Protein AF-A0A8T3N932-F1 (afdb_monomer_lite)

Secondary structure (DSSP, 8-state):
----TTSHHHHHHHHHHHHHHHHHHHHHHHHHHHHHHHHHHHTTSTTHHHHHHHHHHTT--GGGSSSTTGGGS-HHHHHHHHTTS-HHHHHHHHHHHHHTT--HHHHHHHHHH----SSTT-TTS-HHHHHHHHHTS-HHHHHHHHHHHHHTT--HHHHHHHHHHHHH-

pLDDT: mean 77.65, std 18.26, range [40.12, 95.94]

Structure (mmCIF, N/CA/C/O backbone):
data_AF-A0A8T3N932-F1
#
_entry.id   AF-A0A8T3N932-F1
#
loop_
_atom_site.group_PDB
_atom_site.id
_atom_site.type_symbol
_atom_site.label_atom_id
_atom_site.label_alt_id
_atom_site.label_comp_id
_atom_site.label_asym_id
_atom_site.label_entity_id
_atom_site.label_seq_id
_atom_site.pdbx_PDB_ins_code
_atom_site.Cartn_x
_atom_site.Cartn_y
_atom_site.Cartn_z
_atom_site.occupancy
_atom_site.B_iso_or_equiv
_atom_site.auth_seq_id
_atom_site.auth_comp_id
_atom_site.auth_asym_id
_atom_site.auth_atom_id
_atom_site.pdbx_PDB_model_num
ATOM 1 N N . SER A 1 1 ? 21.839 83.997 -1.970 1.00 44.59 1 SER A N 1
ATOM 2 C CA . SER A 1 1 ? 20.638 83.329 -2.500 1.00 44.59 1 SER A CA 1
ATOM 3 C C . SER A 1 1 ? 20.993 81.868 -2.715 1.00 44.59 1 SER A C 1
ATOM 5 O O . SER A 1 1 ? 21.911 81.614 -3.482 1.00 44.59 1 SER A O 1
ATOM 7 N N . TYR A 1 2 ? 20.408 80.943 -1.949 1.00 44.41 2 TYR A N 1
ATOM 8 C CA . TYR A 1 2 ? 20.653 79.497 -2.068 1.00 44.41 2 TYR A CA 1
ATOM 9 C C . TYR A 1 2 ? 19.489 78.871 -2.849 1.00 44.41 2 TYR A C 1
ATOM 11 O O . TYR A 1 2 ? 18.338 79.045 -2.459 1.00 44.41 2 TYR A O 1
ATOM 19 N N . ASP A 1 3 ? 19.791 78.176 -3.947 1.00 45.09 3 ASP A N 1
ATOM 20 C CA . ASP A 1 3 ? 18.810 77.524 -4.824 1.00 45.09 3 ASP A CA 1
ATOM 21 C C . ASP A 1 3 ? 18.602 76.061 -4.385 1.00 45.09 3 ASP A C 1
ATOM 23 O O . ASP A 1 3 ? 19.540 75.262 -4.385 1.00 45.09 3 ASP A O 1
ATOM 27 N N . ILE A 1 4 ? 17.386 75.722 -3.943 1.00 53.78 4 ILE A N 1
ATOM 28 C CA . ILE A 1 4 ? 17.046 74.445 -3.274 1.00 53.78 4 ILE A CA 1
ATOM 29 C C . ILE A 1 4 ? 16.334 73.463 -4.235 1.00 53.78 4 ILE A C 1
ATOM 31 O O . ILE A 1 4 ? 15.894 72.388 -3.843 1.00 53.78 4 ILE A O 1
ATOM 35 N N . THR A 1 5 ? 16.221 73.754 -5.532 1.00 53.34 5 THR A N 1
ATOM 36 C CA . THR A 1 5 ? 15.230 73.046 -6.374 1.00 53.34 5 THR A CA 1
ATOM 37 C C . THR A 1 5 ? 15.729 71.834 -7.174 1.00 53.34 5 THR A C 1
ATOM 39 O O . THR A 1 5 ? 14.961 71.265 -7.950 1.00 53.34 5 THR A O 1
ATOM 42 N N . LYS A 1 6 ? 16.964 71.347 -6.976 1.00 50.19 6 LYS A N 1
ATOM 43 C CA . LYS A 1 6 ? 17.547 70.303 -7.857 1.00 50.19 6 LYS A CA 1
ATOM 44 C C . LYS A 1 6 ? 17.617 68.868 -7.310 1.00 50.19 6 LYS A C 1
ATOM 46 O O . LYS A 1 6 ? 18.183 68.006 -7.977 1.00 50.19 6 LYS A O 1
ATOM 51 N N . THR A 1 7 ? 17.029 68.570 -6.149 1.00 55.38 7 THR A N 1
ATOM 52 C CA . THR A 1 7 ? 17.096 67.223 -5.530 1.00 55.38 7 THR A CA 1
ATOM 53 C C . THR A 1 7 ? 15.762 66.468 -5.450 1.00 55.38 7 THR A C 1
ATOM 55 O O . THR A 1 7 ? 15.772 65.246 -5.342 1.00 55.38 7 THR A O 1
ATOM 58 N N . GLY A 1 8 ? 14.606 67.125 -5.600 1.00 51.19 8 GLY A N 1
ATOM 59 C CA . GLY A 1 8 ? 13.296 66.473 -5.405 1.00 51.19 8 GLY A CA 1
ATOM 60 C C . GLY A 1 8 ? 12.856 65.500 -6.513 1.00 51.19 8 GLY A C 1
ATOM 61 O O . GLY A 1 8 ? 12.189 64.502 -6.239 1.00 51.19 8 GLY A O 1
ATOM 62 N N . ALA A 1 9 ? 13.241 65.744 -7.769 1.00 51.16 9 ALA A N 1
ATOM 63 C CA . ALA A 1 9 ? 12.725 64.970 -8.905 1.00 51.16 9 ALA A CA 1
ATOM 64 C C . ALA A 1 9 ? 13.352 63.565 -9.036 1.00 51.16 9 ALA A C 1
ATOM 66 O O . ALA A 1 9 ? 12.689 62.624 -9.473 1.00 51.16 9 ALA A O 1
ATOM 67 N N . ALA A 1 10 ? 14.615 63.394 -8.629 1.00 51.66 10 ALA A N 1
ATOM 68 C CA . ALA A 1 10 ? 15.328 62.122 -8.771 1.00 51.66 10 ALA A CA 1
ATOM 69 C C . ALA A 1 10 ? 14.953 61.091 -7.686 1.00 51.66 10 ALA A C 1
ATOM 71 O O . ALA A 1 10 ? 14.947 59.886 -7.954 1.00 51.66 10 ALA A O 1
ATOM 72 N N . ASP A 1 11 ? 14.601 61.542 -6.478 1.00 51.75 11 ASP A N 1
ATOM 73 C CA . ASP A 1 11 ? 14.210 60.648 -5.381 1.00 51.75 11 ASP A CA 1
ATOM 74 C C . ASP A 1 11 ? 12.763 60.154 -5.504 1.00 51.75 11 ASP A C 1
ATOM 76 O O . ASP A 1 11 ? 12.485 58.988 -5.202 1.00 51.75 11 ASP A O 1
ATOM 80 N N . GLY A 1 12 ? 11.865 60.972 -6.067 1.00 53.47 12 GLY A N 1
ATOM 81 C CA . GLY A 1 12 ? 10.499 60.557 -6.399 1.00 53.47 12 GLY A CA 1
ATOM 82 C C . GLY A 1 12 ? 10.460 59.385 -7.390 1.00 53.47 12 GLY A C 1
ATOM 83 O O . GLY A 1 12 ? 9.756 58.398 -7.164 1.00 53.47 12 GLY A O 1
ATOM 84 N N . ALA A 1 13 ? 11.292 59.428 -8.437 1.00 54.03 13 ALA A N 1
ATOM 85 C CA . ALA A 1 13 ? 11.373 58.360 -9.438 1.00 54.03 13 ALA A CA 1
ATOM 86 C C . ALA A 1 13 ? 11.912 57.034 -8.856 1.00 54.03 13 ALA A C 1
ATOM 88 O O . ALA A 1 13 ? 11.395 55.956 -9.161 1.00 54.03 13 ALA A O 1
ATOM 89 N N . ARG A 1 14 ? 12.905 57.091 -7.953 1.00 53.81 14 ARG A N 1
ATOM 90 C CA . ARG A 1 14 ? 13.460 55.895 -7.283 1.00 53.81 14 ARG A CA 1
ATOM 91 C C . ARG A 1 14 ? 12.513 55.291 -6.246 1.00 53.81 14 ARG A C 1
ATOM 93 O O . ARG A 1 14 ? 12.545 54.078 -6.019 1.00 53.81 14 ARG A O 1
ATOM 100 N N . ALA A 1 15 ? 11.692 56.107 -5.588 1.00 56.81 15 ALA A N 1
ATOM 101 C CA . ALA A 1 15 ? 10.668 55.625 -4.665 1.00 56.81 15 ALA A CA 1
ATOM 102 C C . ALA A 1 15 ? 9.518 54.931 -5.415 1.00 56.81 15 ALA A C 1
ATOM 104 O O . ALA A 1 15 ? 9.120 53.832 -5.021 1.00 56.81 15 ALA A O 1
ATOM 105 N N . ALA A 1 16 ? 9.069 55.510 -6.535 1.00 57.06 16 ALA A N 1
ATOM 106 C CA . ALA A 1 16 ? 8.025 54.944 -7.392 1.00 57.06 16 ALA A CA 1
ATOM 107 C C . ALA A 1 16 ? 8.443 53.615 -8.054 1.00 57.06 16 ALA A C 1
ATOM 109 O O . ALA A 1 16 ? 7.665 52.661 -8.087 1.00 57.06 16 ALA A O 1
ATOM 110 N N . GLY A 1 17 ? 9.697 53.498 -8.508 1.00 57.59 17 GLY A N 1
ATOM 111 C CA . GLY A 1 17 ? 10.214 52.241 -9.063 1.00 57.59 17 GLY A CA 1
ATOM 112 C C . GLY A 1 17 ? 10.224 51.096 -8.040 1.00 57.59 17 GLY A C 1
ATOM 113 O O . GLY A 1 17 ? 9.797 49.979 -8.335 1.00 57.59 17 GLY A O 1
ATOM 114 N N . ARG A 1 18 ? 10.624 51.378 -6.792 1.00 60.34 18 ARG A N 1
ATOM 115 C CA . ARG A 1 18 ? 10.682 50.367 -5.720 1.00 60.34 18 ARG A CA 1
ATOM 116 C C . ARG A 1 18 ? 9.299 49.911 -5.246 1.00 60.34 18 ARG A C 1
ATOM 118 O O . ARG A 1 18 ? 9.152 48.758 -4.837 1.00 60.34 18 ARG A O 1
ATOM 125 N N . THR A 1 19 ? 8.281 50.770 -5.280 1.00 59.53 19 THR A N 1
ATOM 126 C CA . THR A 1 19 ? 6.899 50.378 -4.952 1.00 59.53 19 THR A CA 1
ATOM 127 C C . THR A 1 19 ? 6.252 49.567 -6.077 1.00 59.53 19 THR A C 1
ATOM 129 O O . THR A 1 19 ? 5.585 48.569 -5.783 1.00 59.53 19 THR A O 1
ATOM 132 N N . ALA A 1 20 ? 6.520 49.900 -7.343 1.00 60.47 20 ALA A N 1
ATOM 133 C CA . ALA A 1 20 ? 6.085 49.117 -8.505 1.00 60.47 20 ALA A CA 1
ATOM 134 C C . ALA A 1 20 ? 6.723 47.710 -8.541 1.00 60.47 20 ALA A C 1
ATOM 136 O O . ALA A 1 20 ? 6.053 46.703 -8.782 1.00 60.47 20 ALA A O 1
ATOM 137 N N . GLU A 1 21 ? 8.007 47.594 -8.201 1.00 62.12 21 GLU A N 1
ATOM 138 C CA . GLU A 1 21 ? 8.695 46.298 -8.140 1.00 62.12 21 GLU A CA 1
ATOM 139 C C . GLU A 1 21 ? 8.186 45.418 -6.980 1.00 62.12 21 GLU A C 1
ATOM 141 O O . GLU A 1 21 ? 7.997 44.207 -7.110 1.00 62.12 21 GLU A O 1
ATOM 146 N N . LYS A 1 22 ? 7.904 46.016 -5.815 1.00 60.50 22 LYS A N 1
ATOM 147 C CA . LYS A 1 22 ? 7.355 45.278 -4.664 1.00 60.50 22 LYS A CA 1
ATOM 148 C C . LYS A 1 22 ? 5.927 44.787 -4.914 1.00 60.50 22 LYS A C 1
ATOM 150 O O . LYS A 1 22 ? 5.574 43.696 -4.459 1.00 60.50 22 LYS A O 1
ATOM 155 N N . THR A 1 23 ? 5.107 45.563 -5.620 1.00 65.19 23 THR A N 1
ATOM 156 C CA . THR A 1 23 ? 3.724 45.184 -5.959 1.00 65.19 23 THR A CA 1
ATOM 157 C C . THR A 1 23 ? 3.685 44.081 -7.014 1.00 65.19 23 THR A C 1
ATOM 159 O O . THR A 1 23 ? 2.978 43.092 -6.817 1.00 65.19 23 THR A O 1
ATOM 162 N N . THR A 1 24 ? 4.528 44.151 -8.046 1.00 64.88 24 THR A N 1
ATOM 163 C CA . THR A 1 24 ? 4.677 43.077 -9.049 1.00 64.88 24 THR A CA 1
ATOM 164 C C . THR A 1 24 ? 5.235 41.782 -8.443 1.00 64.88 24 THR A C 1
ATOM 166 O O . THR A 1 24 ? 4.695 40.700 -8.692 1.00 64.88 24 THR A O 1
ATOM 169 N N . LYS A 1 25 ? 6.228 41.856 -7.544 1.00 62.06 25 LYS A N 1
ATOM 170 C CA . LYS A 1 25 ? 6.729 40.685 -6.790 1.00 62.06 25 LYS A CA 1
ATOM 171 C C . LYS A 1 25 ? 5.674 40.065 -5.864 1.00 62.06 25 LYS A C 1
ATOM 173 O O . LYS A 1 25 ? 5.622 38.845 -5.710 1.00 62.06 25 LYS A O 1
ATOM 178 N N . LYS A 1 26 ? 4.808 40.870 -5.238 1.00 63.78 26 LYS A N 1
ATOM 179 C CA . LYS A 1 26 ? 3.688 40.351 -4.430 1.00 63.78 26 LYS A CA 1
ATOM 180 C C . LYS A 1 26 ? 2.603 39.712 -5.300 1.00 63.78 26 LYS A C 1
ATOM 182 O O . LYS A 1 26 ? 2.096 38.653 -4.933 1.00 63.78 26 LYS A O 1
ATOM 187 N N . ALA A 1 27 ? 2.279 40.307 -6.447 1.00 63.12 27 ALA A N 1
ATOM 188 C CA . ALA A 1 27 ? 1.295 39.771 -7.384 1.00 63.12 27 ALA A CA 1
ATOM 189 C C . ALA A 1 27 ? 1.741 38.423 -7.972 1.00 63.12 27 ALA A C 1
ATOM 191 O O . ALA A 1 27 ? 0.974 37.463 -7.951 1.00 63.12 27 ALA A O 1
ATOM 192 N N . THR A 1 28 ? 3.006 38.308 -8.385 1.00 63.97 28 THR A N 1
ATOM 193 C CA . THR A 1 28 ? 3.588 37.049 -8.888 1.00 63.97 28 THR A CA 1
ATOM 194 C C . THR A 1 28 ? 3.644 35.965 -7.811 1.00 63.97 28 THR A C 1
ATOM 196 O O . THR A 1 28 ? 3.240 34.832 -8.068 1.00 63.97 28 THR A O 1
ATOM 199 N N . LYS A 1 29 ? 4.029 36.298 -6.568 1.00 64.50 29 LYS A N 1
ATOM 200 C CA . LYS A 1 29 ? 3.965 35.345 -5.442 1.00 64.50 29 LYS A CA 1
ATOM 201 C C . LYS A 1 29 ? 2.536 34.883 -5.140 1.00 64.50 29 LYS A C 1
ATOM 203 O O . LYS A 1 29 ? 2.328 33.702 -4.874 1.00 64.50 29 LYS A O 1
ATOM 208 N N . LYS A 1 30 ? 1.547 35.781 -5.203 1.00 61.25 30 LYS A N 1
ATOM 209 C CA . LYS A 1 30 ? 0.131 35.442 -4.981 1.00 61.25 30 LYS A CA 1
ATOM 210 C C . LYS A 1 30 ? -0.429 34.578 -6.116 1.00 61.25 30 LYS A C 1
ATOM 212 O O . LYS A 1 30 ? -1.151 33.625 -5.838 1.00 61.25 30 LYS A O 1
ATOM 217 N N . ALA A 1 31 ? -0.047 34.851 -7.363 1.00 57.34 31 ALA A N 1
ATOM 218 C CA . ALA A 1 31 ? -0.406 34.034 -8.520 1.00 57.34 31 ALA A CA 1
ATOM 219 C C . ALA A 1 31 ? 0.207 32.626 -8.430 1.00 57.34 31 ALA A C 1
ATOM 221 O O . ALA A 1 31 ? -0.509 31.638 -8.573 1.00 57.34 31 ALA A O 1
ATOM 2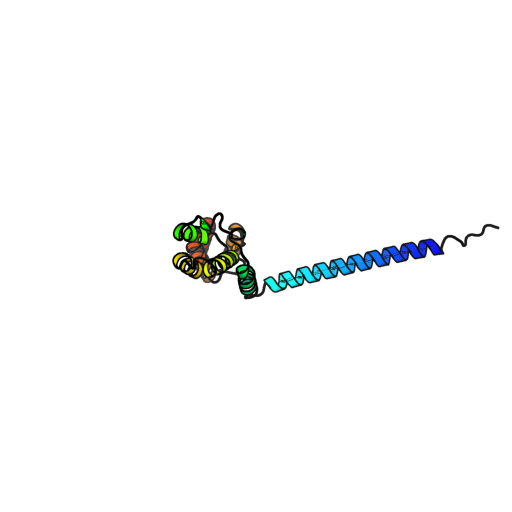22 N N . ALA A 1 32 ? 1.491 32.520 -8.074 1.00 54.97 32 ALA A N 1
ATOM 223 C CA . ALA A 1 32 ? 2.161 31.238 -7.867 1.00 54.97 32 ALA A CA 1
ATOM 224 C C . ALA A 1 32 ? 1.556 30.443 -6.696 1.00 54.97 32 ALA A C 1
ATOM 226 O O . ALA A 1 32 ? 1.345 29.236 -6.807 1.00 54.97 32 ALA A O 1
ATOM 227 N N . ALA A 1 33 ? 1.215 31.106 -5.585 1.00 55.91 33 ALA A N 1
ATOM 228 C CA . ALA A 1 33 ? 0.533 30.468 -4.460 1.00 55.91 33 ALA A CA 1
ATOM 229 C C . ALA A 1 33 ? -0.885 29.998 -4.835 1.00 55.91 33 ALA A C 1
ATOM 231 O O . ALA A 1 33 ? -1.289 28.904 -4.443 1.00 55.91 33 ALA A O 1
ATOM 232 N N . SER A 1 34 ? -1.616 30.781 -5.635 1.00 54.12 34 SER A N 1
ATOM 233 C CA . SER A 1 34 ? -2.944 30.419 -6.147 1.00 54.12 34 SER A CA 1
ATOM 234 C C . SER A 1 34 ? -2.886 29.220 -7.103 1.00 54.12 34 SER A C 1
ATOM 236 O O . SER A 1 34 ? -3.660 28.276 -6.950 1.00 54.12 34 SER A O 1
ATOM 238 N N . ALA A 1 35 ? -1.907 29.187 -8.014 1.00 53.38 35 ALA A N 1
ATOM 239 C CA . ALA A 1 35 ? -1.648 28.056 -8.912 1.00 53.38 35 ALA A CA 1
ATOM 240 C C . ALA A 1 35 ? -1.237 26.779 -8.147 1.00 53.38 35 ALA A C 1
ATOM 242 O O . ALA A 1 35 ? -1.660 25.664 -8.458 1.00 53.38 35 ALA A O 1
ATOM 243 N N . LYS A 1 36 ? -0.452 26.924 -7.072 1.00 54.31 36 LYS A N 1
ATOM 244 C CA . LYS A 1 36 ? -0.064 25.798 -6.207 1.00 54.31 36 LYS A CA 1
ATOM 245 C C . LYS A 1 36 ? -1.227 25.289 -5.346 1.00 54.31 36 LYS A C 1
ATOM 247 O O . LYS A 1 36 ? -1.266 24.115 -4.983 1.00 54.31 36 LYS A O 1
ATOM 252 N N . ARG A 1 37 ? -2.190 26.157 -5.016 1.00 56.72 37 ARG A N 1
ATOM 253 C CA . ARG A 1 37 ? -3.393 25.786 -4.259 1.00 56.72 37 ARG A CA 1
ATOM 254 C C . ARG A 1 37 ? -4.424 25.085 -5.143 1.00 56.72 37 ARG A C 1
ATOM 256 O O . ARG A 1 37 ? -4.965 24.075 -4.714 1.00 56.72 37 ARG A O 1
ATOM 263 N N . THR A 1 38 ? -4.628 25.552 -6.374 1.00 56.06 38 THR A N 1
ATOM 264 C CA . THR A 1 38 ? -5.526 24.920 -7.360 1.00 56.06 38 THR A CA 1
ATOM 265 C C . THR A 1 38 ? -5.036 23.535 -7.789 1.00 56.06 38 THR A C 1
ATOM 267 O O . THR A 1 38 ? -5.829 22.600 -7.823 1.00 56.06 38 THR A O 1
ATOM 270 N N . THR A 1 39 ? -3.727 23.344 -7.979 1.00 53.25 39 THR A N 1
ATOM 271 C CA . THR A 1 39 ? -3.142 22.009 -8.237 1.00 53.25 39 THR A CA 1
ATOM 272 C C . THR A 1 39 ? -3.294 21.044 -7.055 1.00 53.25 39 THR A C 1
ATOM 274 O O . THR A 1 39 ? -3.607 19.875 -7.257 1.00 53.25 39 THR A O 1
ATOM 277 N N . ARG A 1 40 ? -3.149 21.509 -5.804 1.00 54.59 40 ARG A N 1
ATOM 278 C CA . ARG A 1 40 ? -3.438 20.682 -4.613 1.00 54.59 40 ARG A CA 1
ATOM 279 C C . ARG A 1 40 ? -4.923 20.344 -4.471 1.00 54.59 40 ARG A C 1
ATOM 281 O O . ARG A 1 40 ? -5.246 19.271 -3.976 1.00 54.59 40 ARG A O 1
ATOM 288 N N . GLN A 1 41 ? -5.812 21.242 -4.891 1.00 49.06 41 GLN A N 1
ATOM 289 C CA . GLN A 1 41 ? -7.260 21.029 -4.846 1.00 49.06 41 GLN A CA 1
ATOM 290 C C . GLN A 1 41 ? -7.720 20.036 -5.927 1.00 49.06 41 GLN A C 1
ATOM 292 O O . GLN A 1 41 ? -8.569 19.198 -5.648 1.00 49.06 41 GLN A O 1
ATOM 297 N N . ALA A 1 42 ? -7.087 20.045 -7.106 1.00 47.38 42 ALA A N 1
ATOM 298 C CA . ALA A 1 42 ? -7.320 19.065 -8.172 1.00 47.38 42 ALA A CA 1
ATOM 299 C C . ALA A 1 42 ? -6.860 17.636 -7.809 1.00 47.38 42 ALA A C 1
ATOM 301 O O . ALA A 1 42 ? -7.459 16.665 -8.258 1.00 47.38 42 ALA A O 1
ATOM 302 N N . ARG A 1 43 ? -5.858 17.485 -6.931 1.00 49.59 43 ARG A N 1
ATOM 303 C CA . ARG A 1 43 ? -5.420 16.175 -6.402 1.00 49.59 43 ARG A CA 1
ATOM 304 C C . ARG A 1 43 ? -6.349 15.576 -5.341 1.00 49.59 43 ARG A C 1
ATOM 306 O O . ARG A 1 43 ? -6.168 14.426 -4.967 1.00 49.59 43 ARG A O 1
ATOM 313 N N . LYS A 1 44 ? -7.332 16.337 -4.841 1.00 50.19 44 LYS A N 1
ATOM 314 C CA . LYS A 1 44 ? -8.315 15.866 -3.847 1.00 50.19 44 LYS A CA 1
ATOM 315 C C . LYS A 1 44 ? -9.596 15.304 -4.470 1.00 50.19 44 LYS A C 1
ATOM 317 O O . LYS A 1 44 ? -10.521 14.968 -3.737 1.00 50.19 44 LYS A O 1
ATOM 322 N N . VAL A 1 45 ? -9.668 15.217 -5.798 1.00 47.47 45 VAL A N 1
ATOM 323 C CA . VAL A 1 45 ? -10.839 14.695 -6.509 1.00 47.47 45 VAL A CA 1
ATOM 324 C C . VAL A 1 45 ? -10.646 13.190 -6.745 1.00 47.47 45 VAL A C 1
ATOM 326 O O . VAL A 1 45 ? -9.687 12.810 -7.429 1.00 47.47 45 VAL A O 1
ATOM 329 N N . PRO A 1 46 ? -11.515 12.316 -6.205 1.00 40.12 46 PRO A N 1
ATOM 330 C CA . PRO A 1 46 ? -11.481 10.888 -6.507 1.00 40.12 46 PRO A CA 1
ATOM 331 C C . PRO A 1 46 ? -11.548 10.672 -8.027 1.00 40.12 46 PRO A C 1
ATOM 333 O O . PRO A 1 46 ? -12.481 11.128 -8.680 1.00 40.12 46 PRO A O 1
ATOM 336 N N . GLY A 1 47 ? -10.518 10.043 -8.602 1.00 48.84 47 GLY A N 1
ATOM 337 C CA . GLY A 1 47 ? -10.382 9.823 -10.051 1.00 4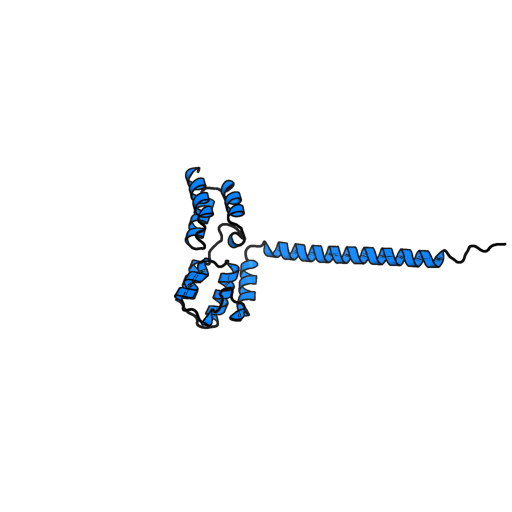8.84 47 GLY A CA 1
ATOM 338 C C . GLY A 1 47 ? -9.156 10.488 -10.684 1.00 48.84 47 GLY A C 1
ATOM 339 O O . GLY A 1 47 ? -8.529 9.877 -11.547 1.00 48.84 47 GLY A O 1
ATOM 340 N N . VAL A 1 48 ? -8.720 11.658 -10.201 1.00 51.53 48 VAL A N 1
ATOM 341 C CA . VAL A 1 48 ? -7.499 12.316 -10.717 1.00 51.53 48 VAL A CA 1
ATOM 342 C C . VAL A 1 48 ? -6.250 11.541 -10.306 1.00 51.53 48 VAL A C 1
ATOM 344 O O . VAL A 1 48 ? -5.369 11.360 -11.129 1.00 51.53 48 VAL A O 1
ATOM 347 N N . ALA A 1 49 ? -6.208 10.961 -9.103 1.00 52.31 49 ALA A N 1
ATOM 348 C CA . ALA A 1 49 ? -5.128 10.049 -8.708 1.00 52.31 49 ALA A CA 1
ATOM 349 C C . ALA A 1 49 ? -5.064 8.786 -9.593 1.00 52.31 49 ALA A C 1
ATOM 351 O O . ALA A 1 49 ? -3.981 8.296 -9.908 1.00 52.31 49 ALA A O 1
ATOM 352 N N . ARG A 1 50 ? -6.221 8.281 -10.050 1.00 48.62 50 ARG A N 1
ATOM 353 C CA . ARG A 1 50 ? -6.300 7.133 -10.966 1.00 48.62 50 ARG A CA 1
ATOM 354 C C . ARG A 1 50 ? -5.801 7.511 -12.361 1.00 48.62 50 ARG A C 1
ATOM 356 O O . ARG A 1 50 ? -5.007 6.768 -12.926 1.00 48.62 50 ARG A O 1
ATOM 363 N N . ALA A 1 51 ? -6.209 8.673 -12.871 1.00 50.59 51 ALA A N 1
ATOM 364 C CA . ALA A 1 51 ? -5.766 9.193 -14.162 1.00 50.59 51 ALA A CA 1
ATOM 365 C C . ALA A 1 51 ? -4.278 9.600 -14.151 1.00 50.59 51 ALA A C 1
ATOM 367 O O . ALA A 1 51 ? -3.533 9.214 -15.046 1.00 50.59 51 ALA A O 1
ATOM 368 N N . GLU A 1 52 ? -3.802 10.301 -13.117 1.00 48.88 52 GLU A N 1
ATOM 369 C CA . GLU A 1 52 ? -2.381 10.629 -12.926 1.00 48.88 52 GLU A CA 1
ATOM 370 C C . GLU A 1 52 ? -1.532 9.360 -12.766 1.00 48.88 52 GLU A C 1
ATOM 372 O O . GLU A 1 52 ? -0.439 9.285 -13.327 1.00 48.88 52 GLU A O 1
ATOM 377 N N . GLY A 1 53 ? -2.036 8.341 -12.059 1.00 52.84 53 GLY A N 1
ATOM 378 C CA . GLY A 1 53 ? -1.395 7.029 -11.952 1.00 52.84 53 GLY A CA 1
ATOM 379 C C . GLY A 1 53 ? -1.307 6.295 -13.293 1.00 52.84 53 GLY A C 1
ATOM 380 O O . GLY A 1 53 ? -0.261 5.736 -13.614 1.00 52.84 53 GLY A O 1
ATOM 381 N N . GLN A 1 54 ? -2.361 6.353 -14.113 1.00 51.50 54 GLN A N 1
ATOM 382 C CA . GLN A 1 54 ? -2.369 5.782 -15.466 1.00 51.50 54 GLN A CA 1
ATOM 383 C C . GLN A 1 54 ? -1.399 6.508 -16.413 1.00 51.50 54 GLN A C 1
ATOM 385 O O . GLN A 1 54 ? -0.662 5.855 -17.147 1.00 51.50 54 GLN A O 1
ATOM 390 N N . VAL A 1 55 ? -1.344 7.845 -16.367 1.00 49.59 55 VAL A N 1
ATOM 391 C CA . VAL A 1 55 ? -0.448 8.644 -17.222 1.00 49.59 55 VAL A CA 1
ATOM 392 C C . VAL A 1 55 ? 1.018 8.497 -16.799 1.00 49.59 55 VAL A C 1
ATOM 394 O O . VAL A 1 55 ? 1.882 8.350 -17.660 1.00 49.59 55 VAL A O 1
ATOM 397 N N . LYS A 1 56 ? 1.325 8.469 -15.492 1.00 49.84 56 LYS A N 1
ATOM 398 C CA . LYS A 1 56 ? 2.695 8.192 -15.014 1.00 49.84 56 LYS A CA 1
ATOM 399 C C . LYS A 1 56 ? 3.148 6.760 -15.298 1.00 49.84 56 LYS A C 1
ATOM 401 O O . LYS A 1 56 ? 4.328 6.556 -15.562 1.00 49.84 56 LYS A O 1
ATOM 406 N N . GLY A 1 57 ? 2.240 5.784 -15.257 1.00 49.22 57 GLY A N 1
ATOM 407 C CA . GLY A 1 57 ? 2.561 4.381 -15.523 1.00 49.22 57 GLY A CA 1
ATOM 408 C C . GLY A 1 57 ? 3.060 4.116 -16.949 1.00 49.22 57 GLY A C 1
ATOM 409 O O . GLY A 1 57 ? 3.881 3.229 -17.152 1.00 49.22 57 GLY A O 1
ATOM 410 N N . ALA A 1 58 ? 2.644 4.920 -17.934 1.00 46.91 58 ALA A N 1
ATOM 411 C CA . ALA A 1 58 ? 3.003 4.722 -19.341 1.00 46.91 58 ALA A CA 1
ATOM 412 C C . ALA A 1 58 ? 4.497 4.959 -19.674 1.00 46.91 58 ALA A C 1
ATOM 414 O O . ALA A 1 58 ? 4.952 4.566 -20.753 1.00 46.91 58 ALA A O 1
ATOM 415 N N . VAL A 1 59 ? 5.263 5.587 -18.770 1.00 49.91 59 VAL A N 1
ATOM 416 C CA . VAL A 1 59 ? 6.641 6.055 -19.036 1.00 49.91 59 VAL A CA 1
ATOM 417 C C . VAL A 1 59 ? 7.687 5.470 -18.078 1.00 49.91 59 VAL A C 1
ATOM 419 O O . VAL A 1 59 ? 8.864 5.778 -18.224 1.00 49.91 59 VAL A O 1
ATOM 422 N N . ALA A 1 60 ? 7.300 4.641 -17.105 1.00 58.88 60 ALA A N 1
ATOM 423 C CA . ALA A 1 60 ? 8.255 4.124 -16.127 1.00 58.88 60 ALA A CA 1
ATOM 424 C C . ALA A 1 60 ? 9.252 3.163 -16.795 1.00 58.88 60 ALA A C 1
ATOM 426 O O . ALA A 1 60 ? 8.858 2.155 -17.386 1.00 58.88 60 ALA A O 1
ATOM 427 N N . SER A 1 61 ? 10.542 3.486 -16.711 1.00 71.38 61 SER A N 1
ATOM 428 C CA . SER A 1 61 ? 11.613 2.514 -16.929 1.00 71.38 61 SER A CA 1
ATOM 429 C C . SER A 1 61 ? 11.764 1.640 -15.679 1.00 71.38 61 SER A C 1
ATOM 431 O O . SER A 1 61 ? 11.252 1.990 -14.616 1.00 71.38 61 SER A O 1
ATOM 433 N N . GLU A 1 62 ? 12.476 0.512 -15.765 1.00 80.75 62 GLU A N 1
ATOM 434 C CA . GLU A 1 62 ? 12.699 -0.353 -14.592 1.00 80.75 62 GLU A CA 1
ATOM 435 C C . GLU A 1 62 ? 13.314 0.428 -13.412 1.00 80.75 62 GLU A C 1
ATOM 437 O O . GLU A 1 62 ? 12.976 0.189 -12.255 1.00 80.75 62 GLU A O 1
ATOM 442 N N . ALA A 1 63 ? 14.170 1.413 -13.705 1.00 82.81 63 ALA A N 1
ATOM 443 C CA . ALA A 1 63 ? 14.812 2.264 -12.705 1.00 82.81 63 ALA A CA 1
ATOM 444 C C . ALA A 1 63 ? 13.834 3.183 -11.949 1.00 82.81 63 ALA A C 1
ATOM 446 O O . ALA A 1 63 ? 14.145 3.624 -10.845 1.00 82.81 63 ALA A O 1
ATOM 447 N N . ASP A 1 64 ? 12.658 3.452 -12.519 1.00 84.06 64 ASP A N 1
ATOM 448 C CA . ASP A 1 64 ? 11.616 4.285 -11.912 1.00 84.06 64 ASP A CA 1
ATOM 449 C C . ASP A 1 64 ? 10.638 3.470 -11.054 1.00 84.06 64 ASP A C 1
ATOM 451 O O . ASP A 1 64 ? 9.707 4.028 -10.458 1.00 84.06 64 ASP A O 1
ATOM 455 N N . LEU A 1 65 ? 10.810 2.144 -11.005 1.00 92.00 65 LEU A N 1
ATOM 456 C CA . LEU A 1 65 ? 9.933 1.281 -10.236 1.00 92.00 65 LEU A CA 1
ATOM 457 C C . LEU A 1 65 ? 10.182 1.428 -8.731 1.00 92.00 65 LEU A C 1
ATOM 459 O O . LEU A 1 65 ? 11.324 1.485 -8.275 1.00 92.00 65 LEU A O 1
ATOM 463 N N . PRO A 1 66 ? 9.111 1.382 -7.922 1.00 92.88 66 PRO A N 1
ATOM 464 C CA . PRO A 1 66 ? 9.192 1.408 -6.460 1.00 92.88 66 PRO A CA 1
ATOM 465 C C . PRO A 1 66 ? 9.749 0.098 -5.865 1.00 92.88 66 PRO A C 1
ATOM 467 O O . PRO A 1 66 ? 9.791 -0.066 -4.650 1.00 92.88 66 PRO A O 1
ATOM 470 N N . ILE A 1 67 ? 10.174 -0.845 -6.712 1.00 93.19 67 ILE A N 1
ATOM 471 C CA . ILE A 1 67 ? 10.785 -2.117 -6.339 1.00 93.19 67 ILE A CA 1
ATOM 472 C C . ILE A 1 67 ? 12.188 -2.157 -6.943 1.00 93.19 67 ILE A C 1
ATOM 474 O O . ILE A 1 67 ? 12.361 -2.216 -8.159 1.00 93.19 67 ILE A O 1
ATOM 478 N N . ALA A 1 68 ? 13.203 -2.153 -6.083 1.00 93.12 68 ALA A N 1
ATOM 479 C CA . ALA A 1 68 ? 14.590 -2.202 -6.524 1.00 93.12 68 ALA A CA 1
ATOM 480 C C . ALA A 1 68 ? 14.930 -3.540 -7.202 1.00 93.12 68 ALA A C 1
ATOM 482 O O . ALA A 1 68 ? 14.572 -4.603 -6.692 1.00 93.12 68 ALA A O 1
ATOM 483 N N . ARG A 1 69 ? 15.728 -3.473 -8.280 1.00 90.12 69 ARG A N 1
ATOM 484 C CA . ARG A 1 69 ? 16.229 -4.638 -9.039 1.00 90.12 69 ARG A CA 1
ATOM 485 C C . ARG A 1 69 ? 15.102 -5.524 -9.589 1.00 90.12 69 ARG A C 1
ATOM 487 O O . ARG A 1 69 ? 15.238 -6.742 -9.587 1.00 90.12 69 ARG A O 1
ATOM 494 N N . TYR A 1 70 ? 14.006 -4.913 -10.033 1.00 92.94 70 TYR A N 1
ATOM 495 C CA . TYR A 1 70 ? 12.785 -5.599 -10.457 1.00 92.94 70 TYR A CA 1
ATOM 496 C C . TYR A 1 70 ? 13.023 -6.728 -11.470 1.00 92.94 70 TYR A C 1
ATOM 498 O O . TYR A 1 70 ? 12.508 -7.826 -11.286 1.00 92.94 70 TYR A O 1
ATOM 506 N N . GLY A 1 71 ? 13.868 -6.503 -12.479 1.00 87.44 71 GLY A N 1
ATOM 507 C CA . GLY A 1 71 ? 14.200 -7.488 -13.512 1.00 87.44 71 GLY A CA 1
ATOM 508 C C . GLY A 1 71 ? 15.038 -8.671 -13.015 1.00 87.44 71 GLY A C 1
ATOM 509 O O . GLY A 1 71 ? 15.249 -9.629 -13.751 1.00 87.44 71 GLY A O 1
ATOM 510 N N . LYS A 1 72 ? 15.525 -8.633 -11.768 1.00 91.19 72 LYS A N 1
ATOM 511 C CA . LYS A 1 72 ? 16.233 -9.752 -11.122 1.00 91.19 72 LYS A CA 1
ATOM 512 C C . LYS A 1 72 ? 15.344 -10.569 -10.192 1.00 91.19 72 LYS A C 1
ATOM 514 O O . LYS A 1 72 ? 15.825 -11.552 -9.638 1.00 91.19 72 LYS A O 1
ATOM 519 N N . LEU A 1 73 ? 14.105 -10.135 -9.975 1.00 93.62 73 LEU A N 1
ATOM 520 C CA . LEU A 1 73 ? 13.179 -10.785 -9.062 1.00 93.62 73 LEU A CA 1
ATOM 521 C C . LEU A 1 73 ? 12.239 -11.708 -9.831 1.00 93.62 73 LEU A C 1
ATOM 523 O O . LEU A 1 73 ? 11.738 -11.365 -10.907 1.00 93.62 73 LEU A O 1
ATOM 527 N N . ASN A 1 74 ? 11.961 -12.867 -9.247 1.00 92.88 74 ASN A N 1
ATOM 528 C CA . ASN A 1 74 ? 10.907 -13.737 -9.745 1.00 92.88 74 ASN A CA 1
ATOM 529 C C . ASN A 1 74 ? 9.512 -13.190 -9.371 1.00 92.88 74 ASN A C 1
ATOM 531 O O . ASN A 1 74 ? 9.369 -12.238 -8.598 1.00 92.88 74 ASN A O 1
ATOM 535 N N . ALA A 1 75 ? 8.467 -13.785 -9.950 1.00 92.62 75 ALA A N 1
ATOM 536 C CA . ALA A 1 75 ? 7.091 -13.336 -9.745 1.00 92.62 75 ALA A CA 1
ATOM 537 C C . ALA A 1 75 ? 6.653 -13.361 -8.269 1.00 92.62 75 ALA A C 1
ATOM 539 O O . ALA A 1 75 ? 5.954 -12.445 -7.837 1.00 92.62 75 ALA A O 1
ATOM 540 N N . ASP A 1 76 ? 7.093 -14.352 -7.491 1.00 92.06 76 ASP A N 1
ATOM 541 C CA . ASP A 1 76 ? 6.715 -14.506 -6.082 1.00 92.06 76 ASP A CA 1
ATOM 542 C C . ASP A 1 76 ? 7.423 -13.477 -5.189 1.00 92.06 76 ASP A C 1
ATOM 544 O O . ASP A 1 76 ? 6.807 -12.866 -4.314 1.00 92.06 76 ASP A O 1
ATOM 548 N N . GLU A 1 77 ? 8.705 -13.211 -5.449 1.00 94.50 77 GLU A N 1
ATOM 549 C CA . GLU A 1 77 ? 9.474 -12.161 -4.770 1.00 94.50 77 GLU A CA 1
ATOM 550 C C . GLU A 1 77 ? 8.878 -10.774 -5.021 1.00 94.50 77 GLU A C 1
ATOM 552 O O . GLU A 1 77 ? 8.820 -9.937 -4.116 1.00 94.50 77 GLU A O 1
ATOM 557 N N . ILE A 1 78 ? 8.410 -10.526 -6.246 1.00 95.88 78 ILE A N 1
ATOM 558 C CA . ILE A 1 78 ? 7.690 -9.299 -6.583 1.00 95.88 78 ILE A CA 1
ATOM 559 C C . ILE A 1 78 ? 6.357 -9.271 -5.843 1.00 95.88 78 ILE A C 1
ATOM 561 O O . ILE A 1 78 ? 6.069 -8.280 -5.174 1.00 95.88 78 ILE A O 1
ATOM 565 N N . ALA A 1 79 ? 5.577 -10.354 -5.898 1.00 93.88 79 ALA A N 1
ATOM 566 C CA . ALA A 1 79 ? 4.275 -10.453 -5.246 1.00 93.88 79 ALA A CA 1
ATOM 567 C C . ALA A 1 79 ? 4.334 -10.175 -3.736 1.00 93.88 79 ALA A C 1
ATOM 569 O O . ALA A 1 79 ? 3.431 -9.528 -3.196 1.00 93.88 79 ALA A O 1
ATOM 570 N N . ALA A 1 80 ? 5.411 -10.606 -3.075 1.00 93.19 80 ALA A N 1
ATOM 571 C CA . ALA A 1 80 ? 5.673 -10.313 -1.672 1.00 93.19 80 ALA A CA 1
ATOM 572 C C . ALA A 1 80 ? 5.945 -8.822 -1.420 1.00 93.19 80 ALA A C 1
ATOM 574 O O . ALA A 1 80 ? 5.454 -8.273 -0.442 1.00 93.19 80 ALA A O 1
ATOM 575 N N . LYS A 1 81 ? 6.683 -8.144 -2.306 1.00 95.31 81 LYS A N 1
ATOM 576 C CA . LYS A 1 81 ? 6.989 -6.707 -2.173 1.00 95.31 81 LYS A CA 1
ATOM 577 C C . LYS A 1 81 ? 5.803 -5.803 -2.498 1.00 95.31 81 LYS A C 1
ATOM 579 O O . LYS A 1 81 ? 5.731 -4.687 -1.992 1.00 95.31 81 LYS A O 1
ATOM 584 N N . LEU A 1 82 ? 4.866 -6.266 -3.328 1.00 94.88 82 LEU A N 1
ATOM 585 C CA . LEU A 1 82 ? 3.690 -5.480 -3.710 1.00 94.88 82 LEU A CA 1
ATOM 586 C C . LEU A 1 82 ? 2.823 -5.072 -2.507 1.00 94.88 82 LEU A C 1
ATOM 588 O O . LEU A 1 82 ? 2.189 -4.024 -2.560 1.00 94.88 82 LEU A O 1
ATOM 592 N N . THR A 1 83 ? 2.800 -5.850 -1.420 1.00 92.56 83 THR A N 1
ATOM 593 C CA . THR A 1 83 ? 1.982 -5.549 -0.226 1.00 92.56 83 THR A CA 1
ATOM 594 C C . THR A 1 83 ? 2.428 -4.297 0.525 1.00 92.56 83 THR A C 1
ATOM 596 O O . THR A 1 83 ? 1.648 -3.725 1.289 1.00 92.56 83 THR A O 1
ATOM 599 N N . GLU A 1 84 ? 3.672 -3.869 0.314 1.00 90.38 84 GLU A N 1
ATOM 600 C CA . GLU A 1 84 ? 4.259 -2.693 0.955 1.00 90.38 84 GLU A CA 1
ATOM 601 C C . GLU A 1 84 ? 4.006 -1.403 0.164 1.00 90.38 84 GLU A C 1
ATOM 603 O O . GLU A 1 84 ? 4.194 -0.300 0.689 1.00 90.38 84 GLU A O 1
ATOM 608 N N . LEU A 1 85 ? 3.574 -1.527 -1.091 1.00 91.19 85 LEU A N 1
ATOM 609 C CA . LEU A 1 85 ? 3.416 -0.403 -2.001 1.00 91.19 85 LEU A CA 1
ATOM 610 C C . LEU A 1 85 ? 2.108 0.355 -1.771 1.00 91.19 85 LEU A C 1
ATOM 612 O O . LEU A 1 85 ? 1.101 -0.204 -1.345 1.00 91.19 85 LEU A O 1
ATOM 616 N N . SER A 1 86 ? 2.137 1.650 -2.089 1.00 88.50 86 SER A N 1
ATOM 617 C CA . SER A 1 86 ? 0.935 2.486 -2.153 1.00 88.50 86 SER A CA 1
ATOM 618 C C . SER A 1 86 ? 0.095 2.167 -3.395 1.00 88.50 86 SER A C 1
ATOM 620 O O . SER A 1 86 ? 0.626 1.677 -4.395 1.00 88.50 86 SER A O 1
ATOM 622 N N . GLN A 1 87 ? -1.185 2.550 -3.412 1.00 88.44 87 GLN A N 1
ATOM 623 C CA . GLN A 1 87 ? -2.030 2.453 -4.617 1.00 88.44 87 GLN A CA 1
ATOM 624 C C . GLN A 1 87 ? -1.413 3.118 -5.865 1.00 88.44 87 GLN A C 1
ATOM 626 O O . GLN A 1 87 ? -1.562 2.622 -6.987 1.00 88.44 87 GLN A O 1
ATOM 631 N N . VAL A 1 88 ? -0.701 4.237 -5.690 1.00 87.81 88 VAL A N 1
ATOM 632 C CA . VAL A 1 88 ? -0.017 4.942 -6.788 1.00 87.81 88 VAL A CA 1
ATOM 633 C C . VAL A 1 88 ? 1.161 4.125 -7.313 1.00 87.81 88 VAL A C 1
ATOM 635 O O . VAL A 1 88 ? 1.378 4.050 -8.522 1.00 87.81 88 VAL A O 1
ATOM 638 N N . ASP A 1 89 ? 1.917 3.505 -6.416 1.00 91.31 89 ASP A N 1
ATOM 639 C CA . ASP A 1 89 ? 3.077 2.690 -6.760 1.00 91.31 89 ASP A CA 1
ATOM 640 C C . ASP A 1 89 ? 2.670 1.350 -7.381 1.00 91.31 89 ASP A C 1
ATOM 642 O O . ASP A 1 89 ? 3.238 0.964 -8.403 1.00 91.31 89 ASP A O 1
ATOM 646 N N . LEU A 1 90 ? 1.607 0.714 -6.878 1.00 93.12 90 LEU A N 1
ATOM 647 C CA . LEU A 1 90 ? 0.966 -0.440 -7.516 1.00 93.12 90 LEU A CA 1
ATOM 648 C C . LEU A 1 90 ? 0.534 -0.122 -8.952 1.00 93.12 90 LEU A C 1
ATOM 650 O O . LEU A 1 90 ? 0.715 -0.946 -9.845 1.00 93.12 90 LEU A O 1
ATOM 654 N N . ALA A 1 91 ? 0.010 1.082 -9.206 1.00 90.88 91 ALA A N 1
ATOM 655 C CA . ALA A 1 91 ? -0.387 1.491 -10.552 1.00 90.88 91 ALA A CA 1
ATOM 656 C C . ALA A 1 91 ? 0.789 1.648 -11.524 1.00 90.88 91 ALA A C 1
ATOM 658 O O . ALA A 1 91 ? 0.638 1.352 -12.710 1.00 90.88 91 ALA A O 1
ATOM 659 N N . LYS A 1 92 ? 1.957 2.083 -11.038 1.00 92.56 92 LYS A N 1
ATOM 660 C CA . LYS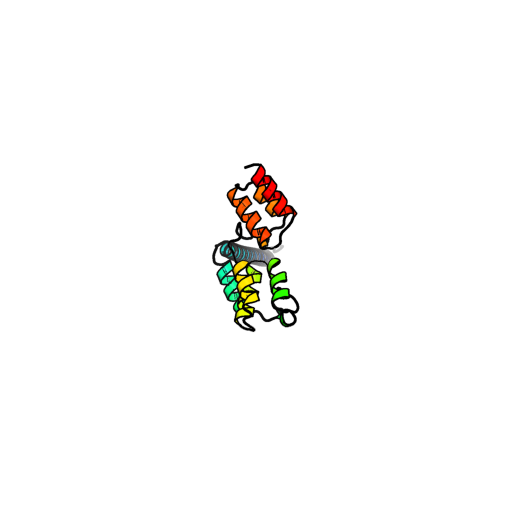 A 1 92 ? 3.174 2.141 -11.859 1.00 92.56 92 LYS A CA 1
ATOM 661 C C . LYS A 1 92 ? 3.662 0.740 -12.214 1.00 92.56 92 LYS A C 1
ATOM 663 O O . LYS A 1 92 ? 3.969 0.496 -13.377 1.00 92.56 92 LYS A O 1
ATOM 668 N N . VAL A 1 93 ? 3.702 -0.169 -11.235 1.00 94.56 93 VAL A N 1
ATOM 669 C CA . VAL A 1 93 ? 4.138 -1.555 -11.467 1.00 94.56 93 VAL A CA 1
ATOM 670 C C . VAL A 1 93 ? 3.171 -2.280 -12.410 1.00 94.56 93 VAL A C 1
ATOM 672 O O . VAL A 1 93 ? 3.633 -2.967 -13.309 1.00 94.56 93 VAL A O 1
ATOM 675 N N . ASP A 1 94 ? 1.856 -2.065 -12.289 1.00 94.06 94 ASP A N 1
ATOM 676 C CA . ASP A 1 94 ? 0.837 -2.615 -13.204 1.00 94.06 94 ASP A CA 1
ATOM 677 C C . ASP A 1 94 ? 1.098 -2.211 -14.661 1.00 94.06 94 ASP A C 1
ATOM 679 O O . ASP A 1 94 ? 1.151 -3.047 -15.560 1.00 94.06 94 ASP A O 1
ATOM 683 N N . ALA A 1 95 ? 1.300 -0.911 -14.899 1.00 92.38 95 ALA A N 1
ATOM 684 C CA . ALA A 1 95 ? 1.552 -0.391 -16.237 1.00 92.38 95 ALA A CA 1
ATOM 685 C C . ALA A 1 95 ? 2.886 -0.889 -16.812 1.00 92.38 95 ALA A C 1
ATOM 687 O O . ALA A 1 95 ? 2.956 -1.212 -17.999 1.00 92.38 95 ALA A O 1
ATOM 688 N N . PHE A 1 96 ? 3.924 -0.981 -15.976 1.00 93.06 96 PHE A N 1
ATOM 689 C CA . PHE A 1 96 ? 5.207 -1.548 -16.372 1.00 93.06 96 PHE A CA 1
ATOM 690 C C . PHE A 1 96 ? 5.074 -3.029 -16.729 1.00 93.06 96 PHE A C 1
ATOM 692 O O . PHE A 1 96 ? 5.477 -3.431 -17.816 1.00 93.06 96 PHE A O 1
ATOM 699 N N . GLU A 1 97 ? 4.474 -3.840 -15.862 1.00 93.81 97 GLU A N 1
ATOM 700 C CA . GLU A 1 97 ? 4.383 -5.287 -16.057 1.00 93.81 97 GLU A CA 1
ATOM 701 C C . GLU A 1 97 ? 3.577 -5.636 -17.317 1.00 93.81 97 GLU A C 1
ATOM 703 O O . GLU A 1 97 ? 4.004 -6.479 -18.103 1.00 93.81 97 GLU A O 1
ATOM 708 N N . ARG A 1 98 ? 2.480 -4.911 -17.588 1.00 93.00 98 ARG A N 1
ATOM 709 C CA . ARG A 1 98 ? 1.678 -5.077 -18.817 1.00 93.00 98 ARG A CA 1
ATOM 710 C C . ARG A 1 98 ? 2.438 -4.757 -20.107 1.00 93.00 98 ARG A C 1
ATOM 712 O O . ARG A 1 98 ? 2.113 -5.269 -21.176 1.00 93.00 98 ARG A O 1
ATOM 719 N N . LYS A 1 99 ? 3.418 -3.857 -20.036 1.00 89.25 99 LYS A N 1
ATOM 720 C CA . LYS A 1 99 ? 4.227 -3.446 -21.191 1.00 89.25 99 LYS A CA 1
ATOM 721 C C . LYS A 1 99 ? 5.424 -4.371 -21.429 1.00 89.25 99 LYS A C 1
ATOM 723 O O . LYS A 1 99 ? 5.952 -4.384 -22.537 1.00 89.25 99 LYS A O 1
ATOM 728 N N . ASN A 1 100 ? 5.851 -5.102 -20.402 1.00 88.62 100 ASN A N 1
ATOM 729 C CA . ASN A 1 100 ? 7.034 -5.954 -20.431 1.00 88.62 100 ASN A CA 1
ATOM 730 C C . ASN A 1 100 ? 6.616 -7.435 -20.363 1.00 88.62 100 ASN A C 1
ATOM 732 O O . ASN A 1 100 ? 5.928 -7.923 -21.260 1.00 88.62 100 ASN A O 1
ATOM 736 N N . ASP A 1 101 ? 7.008 -8.140 -19.302 1.00 87.12 101 ASP A N 1
ATOM 737 C CA . ASP A 1 101 ? 6.942 -9.603 -19.218 1.00 87.12 101 ASP A CA 1
ATOM 738 C C . ASP A 1 101 ? 5.526 -10.166 -19.028 1.00 87.12 101 ASP A C 1
ATOM 740 O O . ASP A 1 101 ? 5.321 -11.364 -19.214 1.00 87.12 101 ASP A O 1
ATOM 744 N N . ASN A 1 102 ? 4.538 -9.326 -18.687 1.00 91.00 102 ASN A N 1
ATOM 745 C CA . ASN A 1 102 ? 3.134 -9.721 -18.537 1.00 91.00 102 ASN A CA 1
ATOM 746 C C . ASN A 1 102 ? 2.924 -10.934 -17.606 1.00 91.00 102 ASN A C 1
ATOM 748 O O . ASN A 1 102 ? 2.072 -11.789 -17.864 1.00 91.00 102 ASN A O 1
ATOM 752 N N . ARG A 1 103 ? 3.682 -11.035 -16.506 1.00 95.25 103 ARG A N 1
ATOM 753 C CA . ARG A 1 103 ? 3.562 -12.162 -15.573 1.00 95.25 103 ARG A CA 1
ATOM 754 C C . ARG A 1 103 ? 2.219 -12.095 -14.861 1.00 95.25 103 ARG A C 1
ATOM 756 O O . ARG A 1 103 ? 1.959 -11.200 -14.054 1.00 95.25 103 ARG A O 1
ATOM 763 N N . THR A 1 104 ? 1.379 -13.089 -15.122 1.00 94.75 104 THR A N 1
ATOM 764 C CA . THR A 1 104 ? 0.013 -13.174 -14.589 1.00 94.75 104 THR A CA 1
ATOM 765 C C . THR A 1 104 ? -0.013 -13.142 -13.067 1.00 94.75 104 THR A C 1
ATOM 767 O O . THR A 1 104 ? -0.758 -12.356 -12.502 1.00 94.75 104 THR A O 1
ATOM 770 N N . THR A 1 105 ? 0.885 -13.867 -12.394 1.00 94.62 105 THR A N 1
ATOM 771 C CA . THR A 1 105 ? 1.000 -13.859 -10.925 1.00 94.62 105 THR A CA 1
ATOM 772 C C . THR A 1 105 ? 1.175 -12.449 -10.353 1.00 94.62 105 THR A C 1
ATOM 774 O O . THR A 1 105 ? 0.569 -12.105 -9.338 1.00 94.62 105 THR A O 1
ATOM 777 N N . VAL A 1 106 ? 1.983 -11.609 -11.009 1.00 95.94 106 VAL A N 1
ATOM 778 C CA . VAL A 1 106 ? 2.208 -10.221 -10.585 1.00 95.94 106 VAL A CA 1
ATOM 779 C C . VAL A 1 106 ? 0.950 -9.393 -10.833 1.00 95.94 106 VAL A C 1
ATOM 781 O O . VAL A 1 106 ? 0.492 -8.697 -9.929 1.00 95.94 106 VAL A O 1
ATOM 784 N N . LEU A 1 107 ? 0.359 -9.491 -12.025 1.00 95.31 107 LEU A N 1
ATOM 785 C CA . LEU A 1 107 ? -0.846 -8.742 -12.393 1.00 95.31 107 LEU A CA 1
ATOM 786 C C . LEU A 1 107 ? -2.058 -9.106 -11.523 1.00 95.31 107 LEU A C 1
ATOM 788 O O . LEU A 1 107 ? -2.768 -8.210 -11.068 1.00 95.31 107 LEU A O 1
ATOM 792 N N . ASP A 1 108 ? -2.261 -10.387 -11.223 1.00 93.81 108 ASP A N 1
ATOM 793 C CA . ASP A 1 108 ? -3.343 -10.877 -10.364 1.00 93.81 108 ASP A CA 1
ATOM 794 C C . ASP A 1 108 ? -3.148 -10.416 -8.917 1.00 93.81 108 ASP A C 1
ATOM 796 O O . ASP A 1 108 ? -4.093 -9.982 -8.241 1.00 93.81 108 ASP A O 1
ATOM 800 N N . ARG A 1 109 ? -1.895 -10.429 -8.438 1.00 94.69 109 ARG A N 1
ATOM 801 C CA . ARG A 1 109 ? -1.565 -9.898 -7.114 1.00 94.69 109 ARG A CA 1
ATOM 802 C C . ARG A 1 109 ? -1.840 -8.400 -7.035 1.00 94.69 109 ARG A C 1
ATOM 804 O O . ARG A 1 109 ? -2.454 -7.952 -6.068 1.00 94.69 109 ARG A O 1
ATOM 811 N N . ILE A 1 110 ? -1.439 -7.640 -8.052 1.00 93.88 110 ILE A N 1
ATOM 812 C CA . ILE A 1 110 ? -1.750 -6.212 -8.168 1.00 93.88 110 ILE A CA 1
ATOM 813 C C . ILE A 1 110 ? -3.262 -6.001 -8.192 1.00 93.88 110 ILE A C 1
ATOM 815 O O . ILE A 1 110 ? -3.753 -5.161 -7.450 1.00 93.88 110 ILE A O 1
ATOM 819 N N . ALA A 1 111 ? -4.016 -6.756 -8.991 1.00 90.94 111 ALA A N 1
ATOM 820 C CA . ALA A 1 111 ? -5.469 -6.626 -9.069 1.00 90.94 111 ALA A CA 1
ATOM 821 C C . ALA A 1 111 ? -6.147 -6.858 -7.709 1.00 90.94 111 ALA A C 1
ATOM 823 O O . ALA A 1 111 ? -7.107 -6.169 -7.381 1.00 90.94 111 ALA A O 1
ATOM 824 N N . THR A 1 112 ? -5.607 -7.771 -6.898 1.00 88.81 112 THR A N 1
ATOM 825 C CA . THR A 1 112 ? -6.096 -8.048 -5.538 1.00 88.81 112 THR A CA 1
ATOM 826 C C . THR A 1 112 ? -5.782 -6.916 -4.555 1.00 88.81 112 THR A C 1
ATOM 828 O O . THR A 1 112 ? -6.607 -6.585 -3.707 1.00 88.81 112 THR A O 1
ATOM 831 N N . LEU A 1 113 ? -4.587 -6.326 -4.645 1.00 90.62 113 LEU A N 1
ATOM 832 C CA . LEU A 1 113 ? -4.153 -5.228 -3.767 1.00 90.62 113 LEU A CA 1
ATOM 833 C C . LEU A 1 113 ? -4.740 -3.875 -4.190 1.00 90.62 113 LEU A C 1
ATOM 835 O O . LEU A 1 113 ? -4.905 -2.959 -3.387 1.00 90.62 113 LEU A O 1
ATOM 839 N N . ARG A 1 114 ? -5.095 -3.728 -5.465 1.00 85.62 114 ARG A N 1
ATOM 840 C CA . ARG A 1 114 ? -5.749 -2.526 -5.968 1.00 85.62 114 ARG A CA 1
ATOM 841 C C . ARG A 1 114 ? -7.219 -2.535 -5.571 1.00 85.62 114 ARG A C 1
ATOM 843 O O . ARG A 1 114 ? -8.062 -3.117 -6.244 1.00 85.62 114 ARG A O 1
ATOM 850 N N . GLY A 1 115 ? -7.521 -1.841 -4.482 1.00 76.38 115 GLY A N 1
ATOM 851 C CA . GLY A 1 115 ? -8.866 -1.695 -3.937 1.00 76.38 115 GLY A CA 1
ATOM 852 C C . GLY A 1 115 ? -9.206 -0.247 -3.607 1.00 76.38 115 GLY A C 1
ATOM 853 O O . GLY A 1 115 ? -8.405 0.668 -3.798 1.00 76.38 115 GLY A O 1
ATOM 854 N N . ASN A 1 116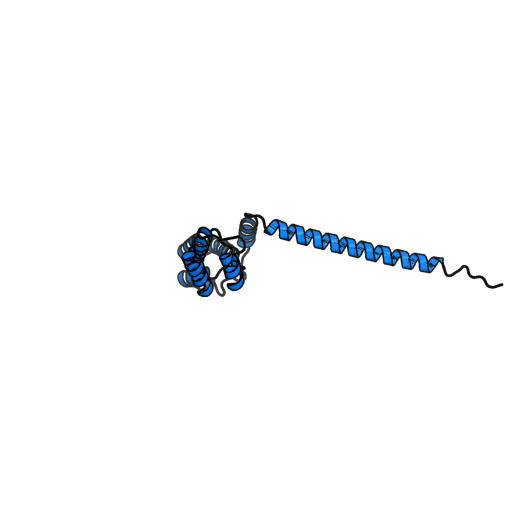 ? -10.419 -0.039 -3.097 1.00 74.44 116 ASN A N 1
ATOM 855 C CA . ASN A 1 116 ? -10.754 1.231 -2.470 1.00 74.44 116 ASN A CA 1
ATOM 856 C C . ASN A 1 116 ? -10.013 1.303 -1.136 1.00 74.44 116 ASN A C 1
ATOM 858 O O . ASN A 1 116 ? -10.256 0.481 -0.252 1.00 74.44 116 ASN A O 1
ATOM 862 N N . GLU A 1 117 ? -9.120 2.282 -1.002 1.00 86.31 117 GLU A N 1
ATOM 863 C CA . GLU A 1 117 ? -8.575 2.643 0.302 1.00 86.31 117 GLU A CA 1
ATOM 864 C C . GLU A 1 117 ? -9.733 2.875 1.292 1.00 86.31 117 GLU A C 1
ATOM 866 O O . GLU A 1 117 ? -10.772 3.414 0.888 1.00 86.31 117 GLU A O 1
ATOM 871 N N . PRO A 1 118 ? -9.564 2.548 2.588 1.00 89.56 118 PRO A N 1
ATOM 872 C CA . PRO A 1 118 ? -10.582 2.837 3.599 1.00 89.56 118 PRO A CA 1
ATOM 873 C C . PRO A 1 118 ? -10.984 4.322 3.618 1.00 89.56 118 PRO A C 1
ATOM 875 O O . PRO A 1 118 ? -12.118 4.678 3.940 1.00 89.56 118 PRO A O 1
ATOM 878 N N . TRP A 1 119 ? -10.048 5.208 3.264 1.00 89.75 119 TRP A N 1
ATOM 879 C CA . TRP A 1 119 ? -10.294 6.607 2.923 1.00 89.75 119 TRP A CA 1
ATOM 880 C C . TRP A 1 119 ? -9.186 7.157 2.019 1.00 89.75 119 TRP A C 1
ATOM 882 O O . TRP A 1 119 ? -8.087 6.609 2.016 1.00 89.75 119 TRP A O 1
ATOM 892 N N . PRO A 1 120 ? -9.431 8.264 1.291 1.00 86.31 120 PRO A N 1
ATOM 893 C CA . PRO A 1 120 ? -8.423 8.854 0.417 1.00 86.31 120 PRO A CA 1
ATOM 894 C C . PRO A 1 120 ? -7.126 9.208 1.155 1.00 86.31 120 PRO A C 1
ATOM 896 O O . PRO A 1 120 ? -7.155 9.930 2.157 1.00 86.31 120 PRO A O 1
ATOM 899 N N . GLY A 1 121 ? -5.995 8.742 0.624 1.00 85.94 121 GLY A N 1
ATOM 900 C CA . GLY A 1 121 ? -4.667 8.989 1.186 1.00 85.94 121 GLY A CA 1
ATOM 901 C C . GLY A 1 121 ? -4.370 8.137 2.419 1.00 85.94 121 GLY A C 1
ATOM 902 O O . GLY A 1 121 ? -3.551 8.529 3.251 1.00 85.94 121 GLY A O 1
ATOM 903 N N . TYR A 1 122 ? -5.059 7.005 2.583 1.00 90.25 122 TYR A N 1
ATOM 904 C CA . TYR A 1 122 ? -4.808 6.064 3.675 1.00 90.25 122 TYR A CA 1
ATOM 905 C C . TYR A 1 122 ? -3.366 5.542 3.646 1.00 90.25 122 TYR A C 1
ATOM 907 O O . TYR A 1 122 ? -2.693 5.522 4.678 1.00 90.25 122 TYR A O 1
ATOM 915 N N . ASP A 1 123 ? -2.864 5.173 2.464 1.00 87.69 123 ASP A N 1
ATOM 916 C CA . ASP A 1 123 ? -1.531 4.576 2.320 1.00 87.69 123 ASP A CA 1
ATOM 917 C C . ASP A 1 123 ? -0.383 5.542 2.646 1.00 87.69 123 ASP A C 1
ATOM 919 O O . ASP A 1 123 ? 0.732 5.096 2.944 1.00 87.69 123 ASP A O 1
ATOM 923 N N . GLU A 1 124 ? -0.658 6.848 2.596 1.00 85.75 124 GLU A N 1
ATOM 924 C CA . GLU A 1 124 ? 0.285 7.926 2.904 1.00 85.75 124 GLU A CA 1
ATOM 925 C C . GLU A 1 124 ? 0.341 8.248 4.405 1.00 85.75 124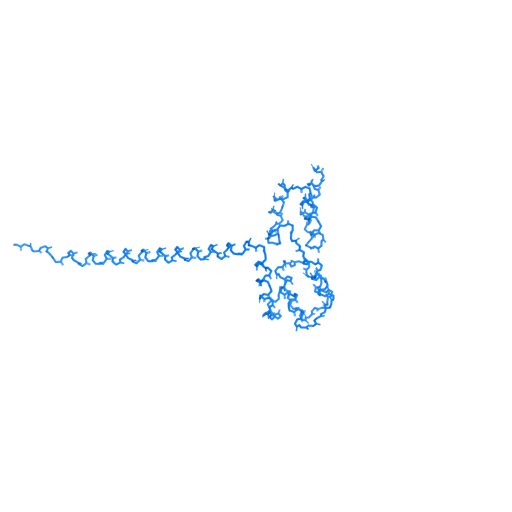 GLU A C 1
ATOM 927 O O . GLU A 1 124 ? 1.268 8.924 4.852 1.00 85.75 124 GLU A O 1
ATOM 932 N N . GLN A 1 125 ? -0.626 7.765 5.192 1.00 91.69 125 GLN A N 1
ATOM 933 C CA . GLN A 1 125 ? -0.710 8.052 6.619 1.00 91.69 125 GLN A CA 1
ATOM 934 C C . GLN A 1 125 ? 0.141 7.103 7.459 1.00 91.69 125 GLN A C 1
ATOM 936 O O . GLN A 1 125 ? 0.215 5.882 7.256 1.00 91.69 125 GLN A O 1
ATOM 941 N N . THR A 1 126 ? 0.750 7.686 8.483 1.00 92.00 126 THR A N 1
ATOM 942 C CA . THR A 1 126 ? 1.436 6.956 9.541 1.00 92.00 126 THR A CA 1
ATOM 943 C C . THR A 1 126 ? 0.441 6.144 10.369 1.00 92.00 126 THR A C 1
ATOM 945 O O . THR A 1 126 ? -0.755 6.430 10.424 1.00 92.00 126 THR A O 1
ATOM 948 N N . ALA A 1 127 ? 0.942 5.119 11.062 1.00 92.62 127 ALA A N 1
ATOM 949 C CA . ALA A 1 127 ? 0.098 4.322 11.951 1.00 92.62 127 ALA A CA 1
ATOM 950 C C . ALA A 1 127 ? -0.577 5.185 13.036 1.00 92.62 127 ALA A C 1
ATOM 952 O O . ALA A 1 127 ? -1.729 4.938 13.370 1.00 92.62 127 ALA A O 1
ATOM 953 N N . ALA A 1 128 ? 0.111 6.216 13.540 1.00 92.88 128 ALA A N 1
ATOM 954 C CA . ALA A 1 128 ? -0.434 7.133 14.539 1.00 92.88 128 ALA A CA 1
ATOM 955 C C . ALA A 1 128 ? -1.610 7.960 13.990 1.00 92.88 128 ALA A C 1
ATOM 957 O O . ALA A 1 128 ? -2.657 8.028 14.628 1.00 92.88 128 ALA A O 1
ATOM 958 N N . GLU A 1 129 ? -1.477 8.527 12.786 1.00 94.25 129 GLU A N 1
ATOM 959 C CA . GLU A 1 129 ? -2.561 9.278 12.130 1.00 94.25 129 GLU A CA 1
ATOM 960 C C . GLU A 1 129 ? -3.791 8.395 11.886 1.00 94.25 129 GLU A C 1
ATOM 962 O O . GLU A 1 129 ? -4.921 8.814 12.139 1.00 94.25 129 GLU A O 1
ATOM 967 N N . ILE A 1 130 ? -3.576 7.140 11.481 1.00 94.44 130 ILE A N 1
ATOM 968 C CA . ILE A 1 130 ? -4.658 6.171 11.269 1.00 94.44 130 ILE A CA 1
ATOM 969 C C . ILE A 1 130 ? -5.348 5.804 12.580 1.00 94.44 130 ILE A C 1
ATOM 971 O O . ILE A 1 130 ? -6.571 5.718 12.614 1.00 94.44 130 ILE A O 1
ATOM 975 N N . GLN A 1 131 ? -4.599 5.612 13.667 1.00 93.75 131 GLN A N 1
ATOM 976 C CA . GLN A 1 131 ? -5.181 5.353 14.986 1.00 93.75 131 GLN A CA 1
ATOM 977 C C . GLN A 1 131 ? -6.059 6.515 15.457 1.00 93.75 131 GLN A C 1
ATOM 979 O O . GLN A 1 131 ? -7.151 6.287 15.977 1.00 93.75 131 GLN A O 1
ATOM 984 N N . THR A 1 132 ? -5.614 7.757 15.242 1.00 93.81 132 THR A N 1
ATOM 985 C CA . THR A 1 132 ? -6.430 8.943 15.526 1.00 93.81 132 THR A CA 1
ATOM 986 C C . THR A 1 132 ? -7.696 8.952 14.672 1.00 93.81 132 THR A C 1
ATOM 988 O O . THR A 1 132 ? -8.783 9.127 15.216 1.00 93.81 132 THR A O 1
ATOM 991 N N . ALA A 1 133 ? -7.591 8.692 13.367 1.00 92.06 133 ALA A N 1
ATOM 992 C CA . ALA A 1 133 ? -8.756 8.615 12.487 1.00 92.06 133 ALA A CA 1
ATOM 993 C C . ALA A 1 133 ? -9.742 7.506 12.904 1.00 92.06 133 ALA A C 1
ATOM 995 O O . ALA A 1 133 ? -10.948 7.731 12.880 1.00 92.06 133 ALA A O 1
ATOM 996 N N . LEU A 1 134 ? -9.237 6.341 13.329 1.00 92.94 134 LEU A N 1
ATOM 997 C CA . LEU A 1 134 ? -10.042 5.206 13.791 1.00 92.94 134 LEU A CA 1
ATOM 998 C C . LEU A 1 134 ? -10.837 5.512 15.062 1.00 92.94 134 LEU A C 1
ATOM 1000 O O . LEU A 1 134 ? -11.984 5.101 15.147 1.00 92.94 134 LEU A O 1
ATOM 1004 N N . SER A 1 135 ? -10.277 6.270 16.009 1.00 88.88 135 SER A N 1
ATOM 1005 C CA . SER A 1 135 ? -10.993 6.635 17.247 1.00 88.88 135 SER A CA 1
ATOM 1006 C C . SER A 1 135 ? -12.245 7.496 17.030 1.00 88.88 135 SER A C 1
ATOM 1008 O O . SER A 1 135 ? -13.079 7.608 17.922 1.00 88.88 135 SER A O 1
ATOM 1010 N N . ALA A 1 136 ? -12.369 8.120 15.857 1.00 85.44 136 ALA A N 1
ATOM 1011 C CA . ALA A 1 136 ? -13.535 8.902 15.454 1.00 85.44 136 ALA A CA 1
ATOM 1012 C C . ALA A 1 136 ? -14.384 8.185 14.386 1.00 85.44 136 ALA A C 1
ATOM 1014 O O . ALA A 1 136 ? -15.315 8.780 13.840 1.00 85.44 136 ALA A O 1
ATOM 1015 N N . ALA A 1 137 ? -14.029 6.949 14.031 1.00 85.94 137 ALA A N 1
ATOM 1016 C CA . ALA A 1 137 ? -14.649 6.193 12.956 1.00 85.94 137 ALA A CA 1
ATOM 1017 C C . ALA A 1 137 ? -15.763 5.271 13.475 1.00 85.94 137 ALA A C 1
ATOM 1019 O O . ALA A 1 137 ? -15.807 4.925 14.651 1.00 85.94 137 ALA A O 1
ATOM 1020 N N . ASP A 1 138 ? -16.662 4.860 12.580 1.00 88.31 138 ASP A N 1
ATOM 1021 C CA . ASP A 1 138 ? -17.698 3.876 12.890 1.00 88.31 138 ASP A CA 1
ATOM 1022 C C . ASP A 1 138 ? -17.189 2.428 12.740 1.00 88.31 138 ASP A C 1
ATOM 1024 O O . ASP A 1 138 ? -16.125 2.154 12.172 1.00 88.31 138 ASP A O 1
ATOM 1028 N N . GLU A 1 139 ? -17.980 1.471 13.234 1.00 91.69 139 GLU A N 1
ATOM 1029 C CA . GLU A 1 139 ? -17.670 0.038 13.162 1.00 91.69 139 GLU A CA 1
ATOM 1030 C C . GLU A 1 139 ? -17.398 -0.419 11.718 1.00 91.69 139 GLU A C 1
ATOM 1032 O O . GLU A 1 139 ? -16.482 -1.204 11.452 1.00 91.69 139 GLU A O 1
ATOM 1037 N N . LYS A 1 140 ? -18.171 0.102 10.755 1.00 91.56 140 LYS A N 1
ATOM 1038 C CA . LYS A 1 140 ? -18.004 -0.208 9.332 1.00 91.56 140 LYS A CA 1
ATOM 1039 C C . LYS A 1 140 ? -16.602 0.173 8.868 1.00 91.56 140 LYS A C 1
ATOM 1041 O O . LYS A 1 140 ? -15.918 -0.641 8.244 1.00 91.56 140 LYS A O 1
ATOM 1046 N N . ARG A 1 141 ? -16.148 1.377 9.204 1.00 91.88 141 ARG A N 1
ATOM 1047 C CA . ARG A 1 141 ? -14.825 1.854 8.823 1.00 91.88 141 ARG A CA 1
ATOM 1048 C C . ARG A 1 141 ? -13.712 1.067 9.510 1.00 91.88 141 ARG A C 1
ATOM 1050 O O . ARG A 1 141 ? -12.708 0.763 8.866 1.00 91.88 141 ARG A O 1
ATOM 1057 N N . ALA A 1 142 ? -13.891 0.668 10.768 1.00 93.88 142 ALA A N 1
ATOM 1058 C CA . ALA A 1 142 ? -12.943 -0.212 11.449 1.00 93.88 142 ALA A CA 1
ATOM 1059 C C . ALA A 1 142 ? -12.818 -1.585 10.749 1.00 93.88 142 ALA A C 1
ATOM 1061 O O . ALA A 1 142 ? -11.702 -2.089 10.582 1.00 93.88 142 ALA A O 1
ATOM 1062 N N . LYS A 1 143 ? -13.926 -2.167 10.254 1.00 93.88 143 LYS A N 1
ATOM 1063 C CA . LYS A 1 143 ? -13.912 -3.410 9.447 1.00 93.88 143 LYS A CA 1
ATOM 1064 C C . LYS A 1 143 ? -13.189 -3.234 8.110 1.00 93.88 143 LYS A C 1
ATOM 1066 O O . LYS A 1 143 ? -12.419 -4.117 7.717 1.00 93.88 143 LYS A O 1
ATOM 1071 N N . GLU A 1 144 ? -13.417 -2.114 7.424 1.00 92.94 144 GLU A N 1
ATOM 1072 C CA . GLU A 1 144 ? -12.747 -1.781 6.158 1.00 92.94 144 GLU A CA 1
ATOM 1073 C C . GLU A 1 144 ? -11.229 -1.679 6.356 1.00 92.94 144 GLU A C 1
ATOM 1075 O O . GLU A 1 144 ? -10.475 -2.344 5.646 1.00 92.94 144 GLU A O 1
ATOM 1080 N N . VAL A 1 145 ? -10.777 -0.947 7.381 1.00 94.06 145 VAL A N 1
ATOM 1081 C CA . VAL A 1 145 ? -9.348 -0.830 7.715 1.00 94.06 145 VAL A CA 1
ATOM 1082 C C . VAL A 1 145 ? -8.737 -2.178 8.075 1.00 94.06 145 VAL A C 1
ATOM 1084 O O . VAL A 1 145 ? -7.666 -2.515 7.573 1.00 94.06 145 VAL A O 1
ATOM 1087 N N . ARG A 1 146 ? -9.411 -2.983 8.904 1.00 93.88 146 ARG A N 1
ATOM 1088 C CA . ARG A 1 146 ? -8.903 -4.302 9.309 1.00 93.88 146 ARG A CA 1
ATOM 1089 C C . ARG A 1 146 ? -8.714 -5.229 8.111 1.00 93.88 146 ARG A C 1
ATOM 1091 O O . ARG A 1 146 ? -7.707 -5.932 8.027 1.00 93.88 146 ARG A O 1
ATOM 1098 N N . SER A 1 147 ? -9.680 -5.236 7.194 1.00 91.88 147 SER A N 1
ATOM 1099 C CA . SER A 1 147 ? -9.623 -6.044 5.970 1.00 91.88 147 SER A CA 1
ATOM 1100 C C . SER A 1 147 ? -8.513 -5.552 5.042 1.00 91.88 147 SER A C 1
ATOM 1102 O O . SER A 1 147 ? -7.732 -6.355 4.535 1.00 91.88 147 SER A O 1
ATOM 1104 N N . TYR A 1 148 ? -8.398 -4.231 4.889 1.00 92.00 148 TYR A N 1
ATOM 1105 C CA . TYR A 1 148 ? -7.376 -3.602 4.064 1.00 92.00 148 TYR A CA 1
ATOM 1106 C C . TYR A 1 148 ? -5.962 -3.883 4.586 1.00 92.00 148 TYR A C 1
ATOM 1108 O O . TYR A 1 148 ? -5.123 -4.377 3.836 1.00 92.00 148 TYR A O 1
ATOM 1116 N N . GLU A 1 149 ? -5.700 -3.662 5.877 1.00 92.19 149 GLU A N 1
ATOM 1117 C CA . GLU A 1 149 ? -4.389 -3.909 6.489 1.00 92.19 149 GLU A CA 1
ATOM 1118 C C . GLU A 1 149 ? -3.959 -5.372 6.371 1.00 92.19 149 GLU A C 1
ATOM 1120 O O . GLU A 1 149 ? -2.800 -5.632 6.065 1.00 92.19 149 GLU A O 1
ATOM 1125 N N . ARG A 1 150 ? -4.879 -6.331 6.551 1.00 91.19 150 ARG A N 1
ATOM 1126 C CA . ARG A 1 150 ? -4.577 -7.767 6.403 1.00 91.19 150 ARG A CA 1
ATOM 1127 C C . ARG A 1 150 ? -4.163 -8.158 4.988 1.00 91.19 150 ARG A C 1
ATOM 1129 O O . ARG A 1 150 ? -3.367 -9.077 4.831 1.00 91.19 150 ARG A O 1
ATOM 1136 N N . ALA A 1 151 ? -4.714 -7.494 3.975 1.00 87.56 151 ALA A N 1
ATOM 1137 C CA . ALA A 1 151 ? -4.329 -7.722 2.587 1.00 87.56 151 ALA A CA 1
ATOM 1138 C C . ALA A 1 151 ? -3.005 -7.024 2.219 1.00 87.56 151 ALA A C 1
ATOM 1140 O O . A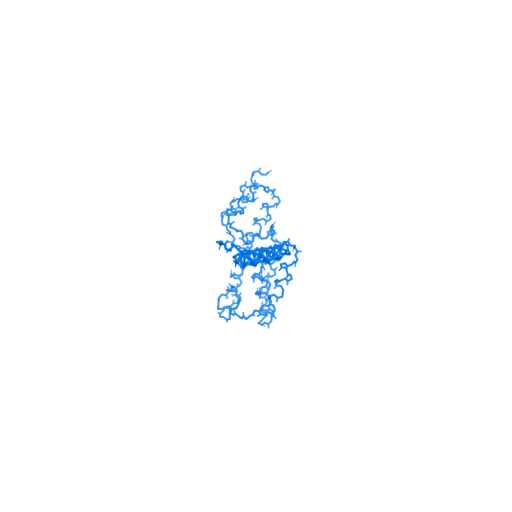LA A 1 151 ? -2.319 -7.482 1.305 1.00 87.56 151 ALA A O 1
ATOM 1141 N N . HIS A 1 152 ? -2.653 -5.950 2.935 1.00 89.38 152 HIS A N 1
ATOM 1142 C CA . HIS A 1 152 ? -1.516 -5.070 2.652 1.00 89.38 152 HIS A CA 1
ATOM 1143 C C . HIS A 1 152 ? -0.407 -5.198 3.713 1.00 89.38 152 HIS A C 1
ATOM 1145 O O . HIS A 1 152 ? 0.121 -6.283 3.946 1.00 89.38 152 HIS A O 1
ATOM 1151 N N . LYS A 1 153 ? -0.032 -4.075 4.341 1.00 86.44 153 LYS A N 1
ATOM 1152 C CA . LYS A 1 153 ? 1.151 -3.910 5.198 1.00 86.44 153 LYS A CA 1
ATOM 1153 C C . LYS A 1 153 ? 1.055 -4.634 6.542 1.00 86.44 153 LYS A C 1
ATOM 1155 O O . LYS A 1 153 ? 2.058 -4.720 7.242 1.00 86.44 153 LYS A O 1
ATOM 1160 N N . ALA A 1 154 ? -0.135 -5.094 6.929 1.00 89.50 154 ALA A N 1
ATOM 1161 C CA . ALA A 1 154 ? -0.409 -5.775 8.190 1.00 89.50 154 ALA A CA 1
ATOM 1162 C C . ALA A 1 154 ? 0.195 -5.063 9.417 1.00 89.50 154 ALA A C 1
ATOM 1164 O O . ALA A 1 154 ? 0.803 -5.696 10.284 1.00 89.50 154 ALA A O 1
ATOM 1165 N N . ARG A 1 155 ? 0.041 -3.732 9.516 1.00 92.44 155 ARG A N 1
ATOM 1166 C CA . ARG A 1 155 ? 0.628 -2.964 10.624 1.00 92.44 155 ARG A CA 1
ATOM 1167 C C . ARG A 1 155 ? -0.022 -3.370 11.940 1.00 92.44 155 ARG A C 1
ATOM 1169 O O . ARG A 1 155 ? -1.183 -3.048 12.191 1.00 92.44 155 ARG A O 1
ATOM 1176 N N . ALA A 1 156 ? 0.750 -4.026 12.806 1.00 93.56 156 ALA A N 1
ATOM 1177 C CA . ALA A 1 156 ? 0.257 -4.578 14.068 1.00 93.56 156 ALA A CA 1
ATOM 1178 C C . ALA A 1 156 ? -0.489 -3.540 14.923 1.00 93.56 156 ALA A C 1
ATOM 1180 O O . ALA A 1 156 ? -1.579 -3.811 15.419 1.00 93.56 156 ALA A O 1
ATOM 1181 N N . SER A 1 157 ? 0.050 -2.323 15.024 1.00 94.50 157 SER A N 1
ATOM 1182 C CA . SER A 1 157 ? -0.546 -1.239 15.808 1.00 94.50 157 SER A CA 1
ATOM 1183 C C . SER A 1 157 ? -1.872 -0.720 15.234 1.00 94.50 157 SER A C 1
ATOM 1185 O O . SER A 1 157 ? -2.723 -0.253 15.989 1.00 94.50 157 SER A O 1
ATOM 1187 N N . VAL A 1 158 ? -2.077 -0.811 13.916 1.00 94.75 158 VAL A N 1
ATOM 1188 C CA . VAL A 1 158 ? -3.351 -0.457 13.273 1.00 94.75 158 VAL A CA 1
ATOM 1189 C C . VAL A 1 158 ? -4.362 -1.585 13.455 1.00 94.75 158 VAL A C 1
ATOM 1191 O O . VAL A 1 158 ? -5.502 -1.325 13.827 1.00 94.75 158 VAL A O 1
ATOM 1194 N N . LEU A 1 159 ? -3.944 -2.842 13.273 1.00 95.31 159 LEU A N 1
ATOM 1195 C CA . LEU A 1 159 ? -4.808 -4.005 13.493 1.00 95.31 159 LEU A CA 1
ATOM 1196 C C . LEU A 1 159 ? -5.337 -4.054 14.933 1.00 95.31 159 LEU A C 1
ATOM 1198 O O . LEU A 1 159 ? -6.540 -4.218 15.129 1.00 95.31 159 LEU A O 1
ATOM 1202 N N . GLN A 1 160 ? -4.476 -3.820 15.925 1.00 93.94 160 GLN A N 1
ATOM 1203 C CA . GLN A 1 160 ? -4.881 -3.716 17.331 1.00 93.94 160 GLN A CA 1
ATOM 1204 C C . GLN A 1 160 ? -5.873 -2.572 17.568 1.00 93.94 160 GLN A C 1
ATOM 1206 O O . GLN A 1 160 ? -6.847 -2.739 18.298 1.00 93.94 160 GLN A O 1
ATOM 1211 N N . ALA A 1 161 ? -5.667 -1.417 16.927 1.00 93.25 161 ALA A N 1
ATOM 1212 C CA . ALA A 1 161 ? -6.603 -0.304 17.036 1.00 93.25 161 ALA A CA 1
ATOM 1213 C C . ALA A 1 161 ? -7.974 -0.660 16.447 1.00 93.25 161 ALA A C 1
ATOM 1215 O O . ALA A 1 161 ? -8.985 -0.401 17.090 1.00 93.25 161 ALA A O 1
ATOM 1216 N N . THR A 1 162 ? -8.025 -1.326 15.287 1.00 94.81 162 THR A N 1
ATOM 1217 C CA . THR A 1 162 ? -9.306 -1.793 14.729 1.00 94.81 162 THR A CA 1
ATOM 1218 C C . THR A 1 162 ? -10.004 -2.801 15.635 1.00 94.81 162 THR A C 1
ATOM 1220 O O . THR A 1 162 ? -11.218 -2.753 15.762 1.00 94.81 162 THR A O 1
ATOM 1223 N N . GLU A 1 163 ? -9.267 -3.699 16.288 1.00 92.50 163 GLU A N 1
ATOM 1224 C CA . GLU A 1 163 ? -9.845 -4.670 17.220 1.00 92.50 163 GLU A CA 1
ATOM 1225 C C . GLU A 1 163 ? -10.448 -3.995 18.455 1.00 92.50 163 GLU A C 1
ATOM 1227 O O . GLU A 1 163 ? -11.551 -4.355 18.868 1.00 92.50 163 GLU A O 1
ATOM 1232 N N . ARG A 1 164 ? -9.771 -2.971 18.991 1.00 91.62 164 ARG A N 1
ATOM 1233 C CA . ARG A 1 164 ? -10.300 -2.157 20.090 1.00 91.62 164 ARG A CA 1
ATOM 1234 C C . ARG A 1 164 ? -11.599 -1.459 19.694 1.00 91.62 164 ARG A C 1
ATOM 1236 O O . ARG A 1 164 ? -12.571 -1.552 20.431 1.00 91.62 164 ARG A O 1
ATOM 1243 N N . GLU A 1 165 ? -11.624 -0.794 18.539 1.00 91.38 165 GLU A N 1
ATOM 1244 C CA . GLU A 1 165 ? -12.826 -0.084 18.081 1.00 91.38 165 GLU A CA 1
ATOM 1245 C C . GLU A 1 165 ? -13.991 -1.044 17.809 1.00 91.38 165 GLU A C 1
ATOM 1247 O O . GLU A 1 165 ? -15.117 -0.761 18.194 1.00 91.38 165 GLU A O 1
ATOM 1252 N N . LEU A 1 166 ? -13.728 -2.222 17.232 1.00 89.94 166 LEU A N 1
ATOM 1253 C CA . LEU A 1 166 ? -14.762 -3.240 17.002 1.00 89.94 166 LEU A CA 1
ATOM 1254 C C . LEU A 1 166 ? -15.288 -3.889 18.287 1.00 89.94 166 LEU A C 1
ATOM 1256 O O . LEU A 1 166 ? -16.379 -4.441 18.271 1.00 89.94 166 LEU A O 1
ATOM 1260 N N . SER A 1 167 ? -14.512 -3.863 19.371 1.00 89.62 167 SER A N 1
ATOM 1261 C CA . SER A 1 167 ? -14.950 -4.371 20.678 1.00 89.62 167 SER A CA 1
ATOM 1262 C C . SER A 1 167 ? -15.764 -3.339 21.466 1.00 89.62 167 SER A C 1
ATOM 1264 O O . SER A 1 167 ? -16.463 -3.711 22.404 1.00 89.62 167 SER A O 1
ATOM 1266 N N . ASN A 1 168 ? -15.646 -2.056 21.108 1.00 81.88 168 ASN A N 1
ATOM 1267 C CA . ASN A 1 168 ? -16.317 -0.936 21.770 1.00 81.88 168 ASN A CA 1
ATOM 1268 C C . ASN A 1 168 ? -17.605 -0.481 21.055 1.00 81.88 168 ASN A C 1
ATOM 1270 O O . ASN A 1 168 ? -18.315 0.364 21.602 1.00 81.88 168 ASN A O 1
ATOM 1274 N N . ALA A 1 169 ? -17.858 -0.982 19.842 1.00 68.94 169 ALA A N 1
ATOM 1275 C CA . ALA A 1 169 ? -19.036 -0.694 19.022 1.00 68.94 169 ALA A CA 1
ATOM 1276 C C . ALA A 1 169 ? -20.225 -1.591 19.393 1.00 68.94 169 ALA A C 1
ATOM 1278 O O . ALA A 1 169 ? -21.365 -1.074 19.352 1.00 68.94 169 ALA A O 1
#

Sequence (169 aa):
SYDITKTGAADGARAAGRTAEKTTKKATKKAAASAKRTTRQARKVPGVARAEGQVKGAVASEADLPIARYGKLNADEIAAKLTELSQVDLAKVDAFERKNDNRTTVLDRIATLRGNEPWPGYDEQTAAEIQTALSAADEKRAKEVRSYERAHKARASVLQATERELSNA

Foldseek 3Di:
DDDDPDPPPVVVVVVVVVVVVVVVVVVVVVVVVVVVVVVVVCVPDPPVLVVVLQVLLQDDDPVNAPDPPVVVDDLVRLLVCLLLDDLSNLSNVLSVCVVPVVPVSNNVSSVQLNDDDLDPCNSVDDLVVLLVVLVVDALVSLVRQLVNLVSHVVPVSSNVSSVVRNVVD

Radius of gyration: 26.99 Å; chains: 1; bounding box: 40×98×43 Å